Protein AF-A0A7W2Y0N4-F1 (afdb_monomer_lite)

Structure (mmCIF, N/CA/C/O backbone):
data_AF-A0A7W2Y0N4-F1
#
_entry.id   AF-A0A7W2Y0N4-F1
#
loop_
_atom_site.group_PDB
_atom_site.id
_atom_site.type_symbol
_atom_site.label_atom_id
_atom_site.label_alt_id
_atom_site.label_comp_id
_atom_site.label_asym_id
_atom_site.label_entity_id
_atom_site.label_seq_id
_atom_site.pdbx_PDB_ins_code
_atom_site.Cartn_x
_atom_site.Cartn_y
_atom_site.Cartn_z
_atom_site.occupancy
_atom_site.B_iso_or_equiv
_atom_site.auth_seq_id
_atom_site.auth_comp_id
_atom_site.auth_asym_id
_atom_site.auth_atom_id
_atom_site.pdbx_PDB_model_num
ATOM 1 N N . MET A 1 1 ? 15.244 13.050 4.435 1.00 53.09 1 MET A N 1
ATOM 2 C CA . MET A 1 1 ? 16.288 12.973 3.375 1.00 53.09 1 MET A CA 1
ATOM 3 C C . MET A 1 1 ? 17.123 11.676 3.449 1.00 53.09 1 MET A C 1
ATOM 5 O O . MET A 1 1 ? 18.317 11.688 3.186 1.00 53.09 1 MET A O 1
ATOM 9 N N . LYS A 1 2 ? 16.521 10.529 3.798 1.00 55.12 2 LYS A N 1
ATOM 10 C CA . LYS A 1 2 ? 17.222 9.228 3.904 1.00 55.12 2 LYS A CA 1
ATOM 11 C C . LYS A 1 2 ? 17.054 8.403 2.615 1.00 55.12 2 LYS A C 1
ATOM 13 O O . LYS A 1 2 ? 17.984 7.767 2.138 1.00 55.12 2 LYS A O 1
ATOM 18 N N . TYR A 1 3 ? 15.889 8.557 1.991 1.00 57.19 3 TYR A N 1
ATOM 19 C CA . TYR A 1 3 ? 15.419 7.890 0.770 1.00 57.19 3 TYR A CA 1
ATOM 20 C C . TYR A 1 3 ? 16.262 8.222 -0.476 1.00 57.19 3 TYR A C 1
ATOM 22 O O . TYR A 1 3 ? 16.605 7.325 -1.237 1.00 57.19 3 TYR A O 1
ATOM 30 N N . LYS A 1 4 ? 16.721 9.478 -0.632 1.00 59.91 4 LYS A N 1
ATOM 31 C CA . LYS A 1 4 ? 17.614 9.876 -1.746 1.00 59.91 4 LYS A CA 1
ATOM 32 C C . LYS A 1 4 ? 18.937 9.091 -1.782 1.00 59.91 4 LYS A C 1
ATOM 34 O O . LYS A 1 4 ? 19.523 8.957 -2.849 1.00 59.91 4 LYS A O 1
ATOM 39 N N . LYS A 1 5 ? 19.431 8.590 -0.640 1.00 60.00 5 LYS A N 1
ATOM 40 C CA . LYS A 1 5 ? 20.650 7.758 -0.583 1.00 60.00 5 LYS A CA 1
ATOM 41 C C . LYS A 1 5 ? 20.394 6.305 -0.994 1.00 60.00 5 LYS A C 1
ATOM 43 O O . LYS A 1 5 ? 21.302 5.689 -1.537 1.00 60.00 5 LYS A O 1
ATOM 48 N N . LEU A 1 6 ? 19.197 5.775 -0.733 1.00 63.03 6 LEU A N 1
ATOM 49 C CA . LEU A 1 6 ? 18.828 4.394 -1.061 1.00 63.03 6 LEU A CA 1
ATOM 50 C C . LEU A 1 6 ? 18.581 4.228 -2.565 1.00 63.03 6 LEU A C 1
ATOM 52 O O . LEU A 1 6 ? 19.145 3.327 -3.174 1.00 63.03 6 LEU A O 1
ATOM 56 N N . LEU A 1 7 ? 17.864 5.171 -3.183 1.00 69.00 7 LEU A N 1
ATOM 57 C CA . LEU A 1 7 ? 17.595 5.146 -4.627 1.00 69.00 7 LEU A CA 1
ATOM 58 C C . LEU A 1 7 ? 18.873 5.241 -5.478 1.00 69.00 7 LEU A C 1
ATOM 60 O O . LEU A 1 7 ? 18.944 4.645 -6.543 1.00 69.00 7 LEU A O 1
ATOM 64 N N . LYS A 1 8 ? 19.928 5.906 -4.982 1.00 68.12 8 LYS A N 1
ATOM 65 C CA . LYS A 1 8 ? 21.229 5.982 -5.674 1.00 68.12 8 LYS A CA 1
ATOM 66 C C . LYS A 1 8 ? 21.937 4.632 -5.844 1.00 68.12 8 LYS A C 1
ATOM 68 O O . LYS A 1 8 ? 22.807 4.532 -6.698 1.00 68.12 8 LYS A O 1
ATOM 73 N N . LYS A 1 9 ? 21.634 3.629 -5.013 1.00 77.12 9 LYS A N 1
ATOM 74 C CA . LYS A 1 9 ? 22.252 2.293 -5.112 1.00 77.12 9 LYS A CA 1
ATOM 75 C C . LYS A 1 9 ? 21.450 1.325 -5.982 1.00 77.12 9 LYS A C 1
ATOM 77 O O . LYS A 1 9 ? 22.015 0.350 -6.459 1.00 77.12 9 LYS A O 1
ATOM 82 N N . PHE A 1 10 ? 20.169 1.614 -6.190 1.00 81.00 10 PHE A N 1
ATOM 83 C CA . PHE A 1 10 ? 19.221 0.731 -6.862 1.00 81.00 10 PHE A CA 1
ATOM 84 C C . PHE A 1 10 ? 19.628 0.415 -8.310 1.00 81.00 10 PHE A C 1
ATOM 86 O O . PHE A 1 10 ? 19.694 -0.747 -8.692 1.00 81.00 10 PHE A O 1
ATOM 93 N N . GLU A 1 11 ? 19.998 1.434 -9.087 1.00 79.19 11 GLU A N 1
ATOM 94 C CA . GLU A 1 11 ? 20.399 1.278 -10.495 1.00 79.19 11 GLU A CA 1
ATOM 95 C C . GLU A 1 11 ? 21.615 0.351 -10.657 1.00 79.19 11 GLU A C 1
ATOM 97 O O . GLU A 1 11 ? 21.616 -0.559 -11.485 1.00 79.19 11 GLU A O 1
ATOM 102 N N . MET A 1 12 ? 22.626 0.517 -9.799 1.00 82.38 12 MET A N 1
ATOM 103 C CA . MET A 1 12 ? 23.829 -0.317 -9.817 1.00 82.38 12 MET A CA 1
ATOM 104 C C . MET A 1 12 ? 23.552 -1.780 -9.453 1.00 82.38 12 MET A C 1
ATOM 106 O O . MET A 1 12 ? 24.225 -2.664 -9.978 1.00 82.38 12 MET A O 1
ATOM 110 N N . GLU A 1 13 ? 22.600 -2.060 -8.561 1.00 83.56 13 GLU A N 1
ATOM 111 C CA . GLU A 1 13 ? 22.219 -3.444 -8.246 1.00 83.56 13 GLU A CA 1
ATOM 112 C C . GLU A 1 13 ? 21.378 -4.086 -9.352 1.00 83.56 13 GLU A C 1
ATOM 114 O O . GLU A 1 13 ? 21.590 -5.255 -9.683 1.00 83.56 13 GLU A O 1
ATOM 119 N N . MET A 1 14 ? 20.493 -3.319 -9.990 1.00 82.25 14 MET A N 1
ATOM 120 C CA . MET A 1 14 ? 19.707 -3.807 -11.125 1.00 82.25 14 MET A CA 1
ATOM 121 C C . MET A 1 14 ? 20.606 -4.186 -12.303 1.00 82.25 14 MET A C 1
ATOM 123 O O . MET A 1 14 ? 20.477 -5.286 -12.835 1.00 82.25 14 MET A O 1
ATOM 127 N N . ILE A 1 15 ? 21.588 -3.344 -12.648 1.00 84.38 15 ILE A N 1
ATOM 128 C CA . ILE A 1 15 ? 22.564 -3.631 -13.714 1.00 84.38 15 ILE A CA 1
ATOM 129 C C . ILE A 1 15 ? 23.345 -4.930 -13.446 1.00 84.38 15 ILE A C 1
ATOM 131 O O . ILE A 1 15 ? 23.713 -5.623 -14.389 1.00 84.38 15 ILE A O 1
ATOM 135 N N . ARG A 1 16 ? 23.588 -5.292 -12.178 1.00 86.06 16 ARG A N 1
ATOM 136 C CA . ARG A 1 16 ? 24.271 -6.551 -11.817 1.00 86.06 16 ARG A CA 1
ATOM 137 C C . ARG A 1 16 ? 23.370 -7.780 -11.930 1.00 86.06 16 ARG A C 1
ATOM 139 O O . ARG A 1 16 ? 23.891 -8.876 -12.106 1.00 86.06 16 ARG A O 1
ATOM 146 N N . THR A 1 17 ? 22.060 -7.602 -11.780 1.00 87.44 17 THR A N 1
ATOM 147 C CA . THR A 1 17 ? 21.067 -8.689 -11.796 1.00 87.44 17 THR A CA 1
ATOM 148 C C . THR A 1 17 ? 20.584 -9.001 -13.213 1.00 87.44 17 THR A C 1
ATOM 150 O O . THR A 1 17 ? 20.287 -10.151 -13.532 1.00 87.44 17 THR A O 1
ATOM 153 N N . ILE A 1 18 ? 20.509 -7.984 -14.074 1.00 87.88 18 ILE A N 1
ATOM 154 C CA . ILE A 1 18 ? 20.062 -8.120 -15.463 1.00 87.88 18 ILE A CA 1
ATOM 155 C C . ILE A 1 18 ? 21.101 -8.916 -16.281 1.00 87.88 18 ILE A C 1
ATOM 157 O O . ILE A 1 18 ? 22.306 -8.743 -16.080 1.00 87.88 18 ILE A O 1
ATOM 161 N N . PRO A 1 19 ? 20.673 -9.778 -17.226 1.00 88.56 19 PRO A N 1
ATOM 162 C CA . PRO A 1 19 ? 21.590 -10.479 -18.120 1.00 88.56 19 PRO A CA 1
ATOM 163 C C . PRO A 1 19 ? 22.487 -9.514 -18.902 1.00 88.56 19 PRO A C 1
ATOM 165 O O . PRO A 1 19 ? 22.025 -8.493 -19.403 1.00 88.56 19 PRO A O 1
ATOM 168 N N . TRP A 1 20 ? 23.756 -9.882 -19.098 1.00 85.31 20 TRP A N 1
ATOM 169 C CA . TRP A 1 20 ? 24.774 -9.016 -19.716 1.00 85.31 20 TRP A CA 1
ATOM 170 C C . TRP A 1 20 ? 24.425 -8.501 -21.127 1.00 85.31 20 TRP A C 1
ATOM 172 O O . TRP A 1 20 ? 24.955 -7.481 -21.556 1.00 85.31 20 TRP A O 1
ATOM 182 N N . ASN A 1 21 ? 23.538 -9.196 -21.844 1.00 88.00 21 ASN A N 1
ATOM 183 C CA . ASN A 1 21 ? 23.108 -8.849 -23.199 1.00 88.00 21 ASN A CA 1
ATOM 184 C C . ASN A 1 21 ? 21.863 -7.933 -23.239 1.00 88.00 21 ASN A C 1
ATOM 186 O O . ASN A 1 21 ? 21.347 -7.643 -24.315 1.00 88.00 21 ASN A O 1
ATOM 190 N N . VAL A 1 22 ? 21.347 -7.491 -22.086 1.00 87.06 22 VAL A N 1
ATOM 191 C CA . VAL A 1 22 ? 20.166 -6.619 -21.988 1.00 87.06 22 VAL A CA 1
ATOM 192 C C . VAL A 1 22 ? 20.561 -5.292 -21.343 1.00 87.06 22 VAL A C 1
ATOM 194 O O . VAL A 1 22 ? 21.137 -5.249 -20.259 1.00 87.06 22 VAL A O 1
ATOM 197 N N . SER A 1 23 ? 20.248 -4.181 -22.014 1.00 85.62 23 SER A N 1
ATOM 198 C CA . SER A 1 23 ? 20.467 -2.845 -21.455 1.00 85.62 23 SER A CA 1
ATOM 199 C C . SER A 1 23 ? 19.424 -2.529 -20.386 1.00 85.62 23 SER A C 1
ATOM 201 O O . SER A 1 23 ? 18.241 -2.777 -20.600 1.00 85.62 23 SER A O 1
ATOM 203 N N . PHE A 1 24 ? 19.836 -1.883 -19.291 1.00 82.88 24 PHE A N 1
ATOM 204 C CA . PHE A 1 24 ? 18.924 -1.395 -18.247 1.00 82.88 24 PHE A CA 1
ATOM 205 C C . PHE A 1 24 ? 17.805 -0.494 -18.794 1.00 82.88 24 PHE A C 1
ATOM 207 O O . PHE A 1 24 ? 16.695 -0.514 -18.283 1.00 82.88 24 PHE A O 1
ATOM 214 N N . LYS A 1 25 ? 18.062 0.245 -19.882 1.00 83.62 25 LYS A N 1
ATOM 215 C CA . LYS A 1 25 ? 17.053 1.094 -20.539 1.00 83.62 25 LYS A CA 1
ATOM 216 C C . LYS A 1 25 ? 15.888 0.315 -21.157 1.00 83.62 25 LYS A C 1
ATOM 218 O O . LYS A 1 25 ? 14.868 0.921 -21.451 1.00 83.62 25 LYS A O 1
ATOM 223 N N . ASN A 1 26 ? 16.058 -0.988 -21.372 1.00 86.50 26 ASN A N 1
ATOM 224 C CA . ASN A 1 26 ? 15.055 -1.870 -21.966 1.00 86.50 26 ASN A CA 1
ATOM 225 C C . ASN A 1 26 ? 14.353 -2.730 -20.902 1.00 86.50 26 ASN A C 1
ATOM 227 O O . ASN A 1 26 ? 13.753 -3.746 -21.245 1.00 86.50 26 ASN A O 1
ATOM 231 N N . VAL A 1 27 ? 14.500 -2.387 -19.619 1.00 86.25 27 VAL A N 1
ATOM 232 C CA . VAL A 1 27 ? 13.916 -3.129 -18.503 1.00 86.25 27 VAL A CA 1
ATOM 233 C C . VAL A 1 27 ? 12.917 -2.239 -17.783 1.00 86.25 27 VAL A C 1
ATOM 235 O O . VAL A 1 27 ? 13.286 -1.204 -17.230 1.00 86.25 27 VAL A O 1
ATOM 238 N N . ASP A 1 28 ? 11.668 -2.689 -17.744 1.00 88.62 28 ASP A N 1
ATOM 239 C CA . ASP A 1 28 ? 10.630 -2.048 -16.949 1.00 88.62 28 ASP A CA 1
ATOM 240 C C . ASP A 1 28 ? 10.710 -2.517 -15.498 1.00 88.62 28 ASP A C 1
ATOM 242 O O . ASP A 1 28 ? 10.785 -3.712 -15.199 1.00 88.62 28 ASP A O 1
ATOM 246 N N . VAL A 1 29 ? 10.711 -1.552 -14.580 1.00 87.56 29 VAL A N 1
ATOM 247 C CA . VAL A 1 29 ? 10.757 -1.811 -13.142 1.00 87.56 29 VAL A CA 1
ATOM 248 C C . VAL A 1 29 ? 9.354 -1.676 -12.573 1.00 87.56 29 VAL A C 1
ATOM 250 O O . VAL A 1 29 ? 8.800 -0.574 -12.508 1.00 87.56 29 VAL A O 1
ATOM 253 N N . TRP A 1 30 ? 8.818 -2.808 -12.130 1.00 91.50 30 TRP A N 1
ATOM 254 C CA . TRP A 1 30 ? 7.507 -2.912 -11.509 1.00 91.50 30 TRP A CA 1
ATOM 255 C C . TRP A 1 30 ? 7.639 -2.995 -9.992 1.00 91.50 30 TRP A C 1
ATOM 257 O O . TRP A 1 30 ? 8.419 -3.787 -9.462 1.00 91.50 30 TRP A O 1
ATOM 267 N N . PHE A 1 31 ? 6.864 -2.172 -9.291 1.00 89.56 31 PHE A N 1
ATOM 268 C CA . PHE A 1 31 ? 6.752 -2.215 -7.838 1.00 89.56 31 PHE A CA 1
ATOM 269 C C . PHE A 1 31 ? 5.423 -2.838 -7.471 1.00 89.56 31 PHE A C 1
ATOM 271 O O . PHE A 1 31 ? 4.382 -2.275 -7.794 1.00 89.56 31 PHE A O 1
ATOM 278 N N . GLN A 1 32 ? 5.480 -3.980 -6.798 1.00 93.75 32 GLN A N 1
ATOM 279 C CA . GLN A 1 32 ? 4.308 -4.695 -6.321 1.00 93.75 32 GLN A CA 1
ATOM 280 C C . GLN A 1 32 ? 4.088 -4.430 -4.832 1.00 93.75 32 GLN A C 1
ATOM 282 O O . GLN A 1 32 ? 5.051 -4.394 -4.063 1.00 93.75 32 GLN A O 1
ATOM 287 N N . ASP A 1 33 ? 2.828 -4.283 -4.435 1.00 94.00 33 ASP A N 1
ATOM 288 C CA . ASP A 1 33 ? 2.422 -4.225 -3.033 1.00 94.00 33 ASP A CA 1
ATOM 289 C C . ASP A 1 33 ? 1.078 -4.936 -2.809 1.00 94.00 33 ASP A C 1
ATOM 291 O O . ASP A 1 33 ? 0.305 -5.179 -3.742 1.00 94.00 33 ASP A O 1
ATOM 295 N N . GLU A 1 34 ? 0.813 -5.269 -1.551 1.00 94.25 34 GLU A N 1
ATOM 296 C CA . GLU A 1 34 ? -0.426 -5.882 -1.088 1.00 94.25 34 GLU A CA 1
ATOM 297 C C . GLU A 1 34 ? -1.083 -4.984 -0.038 1.00 94.25 34 GLU A C 1
ATOM 299 O O . GLU A 1 34 ? -0.495 -4.641 0.990 1.00 94.25 34 GLU A O 1
ATOM 304 N N . ALA A 1 35 ? -2.349 -4.645 -0.266 1.00 92.75 35 ALA A N 1
ATOM 305 C CA . ALA A 1 35 ? -3.134 -3.832 0.644 1.00 92.75 35 ALA A CA 1
ATOM 306 C C . ALA A 1 35 ? -4.394 -4.571 1.096 1.00 92.75 35 ALA A C 1
ATOM 308 O O . ALA A 1 35 ? -5.193 -5.061 0.295 1.00 92.75 35 ALA A O 1
ATOM 309 N N . ARG A 1 36 ? -4.606 -4.601 2.415 1.00 90.06 36 ARG A N 1
ATOM 310 C CA . ARG A 1 36 ? -5.832 -5.124 3.021 1.00 90.06 36 ARG A CA 1
ATOM 311 C C . ARG A 1 36 ? -6.797 -3.984 3.325 1.00 90.06 36 ARG A C 1
ATOM 313 O O . ARG A 1 36 ? -6.496 -3.118 4.148 1.00 90.06 36 ARG A O 1
ATOM 320 N N . PHE A 1 37 ? -7.984 -4.045 2.734 1.00 87.81 37 PHE A N 1
ATOM 321 C CA . PHE A 1 37 ? -9.061 -3.081 2.936 1.00 87.81 37 PHE A CA 1
ATOM 322 C C . PHE A 1 37 ? -10.202 -3.711 3.725 1.00 87.81 37 PHE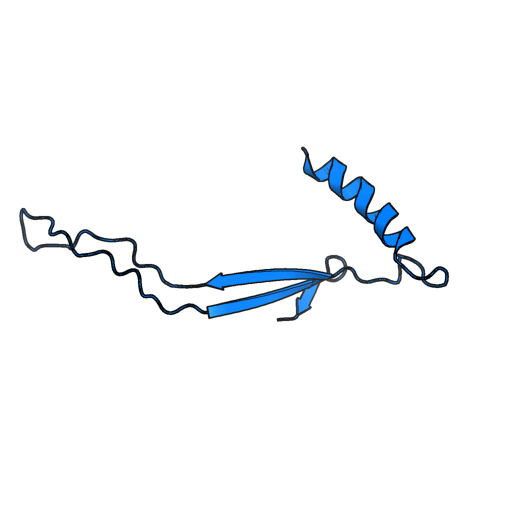 A C 1
ATOM 324 O O . PHE A 1 37 ? -10.652 -4.807 3.414 1.00 87.81 37 PHE A O 1
ATOM 331 N N . ALA A 1 38 ? -10.678 -3.025 4.759 1.00 86.88 38 ALA A N 1
ATOM 332 C CA . ALA A 1 38 ? -11.818 -3.464 5.554 1.00 86.88 38 ALA A CA 1
ATOM 333 C C . ALA A 1 38 ? -12.477 -2.262 6.226 1.00 86.88 38 ALA A C 1
ATOM 335 O O . ALA A 1 38 ? -11.793 -1.322 6.641 1.00 86.88 38 ALA A O 1
ATOM 336 N N . GLN A 1 39 ? -13.797 -2.308 6.398 1.00 82.31 39 GLN A N 1
ATOM 337 C CA . GLN A 1 39 ? -14.486 -1.325 7.221 1.00 82.31 39 GLN A CA 1
ATOM 338 C C . GLN A 1 39 ? -14.369 -1.731 8.689 1.00 82.31 39 GLN A C 1
ATOM 340 O O . GLN A 1 39 ? -15.054 -2.637 9.150 1.00 82.31 39 GLN A O 1
ATOM 345 N N . GLN A 1 40 ? -13.525 -1.030 9.443 1.00 80.94 40 GLN A N 1
ATOM 346 C CA . GLN A 1 40 ? -13.441 -1.208 10.886 1.00 80.94 40 GLN A CA 1
ATOM 347 C C . GLN A 1 40 ? -14.307 -0.161 11.592 1.00 80.94 40 GLN A C 1
ATOM 349 O O . GLN A 1 40 ? -13.978 1.023 11.608 1.00 80.94 40 GLN A O 1
ATOM 354 N N . ASN A 1 41 ? -15.392 -0.591 12.239 1.00 75.12 41 ASN A N 1
ATOM 355 C CA . ASN A 1 41 ? -16.177 0.311 13.081 1.00 75.12 41 ASN A CA 1
ATOM 356 C C . ASN A 1 41 ? -15.367 0.669 14.342 1.00 75.12 41 ASN A C 1
ATOM 358 O O . ASN A 1 41 ? -15.087 -0.172 15.200 1.00 75.12 41 ASN A O 1
ATOM 362 N N . THR A 1 42 ? -14.966 1.934 14.462 1.00 71.88 42 THR A N 1
ATOM 363 C CA . THR A 1 42 ? -14.130 2.427 15.572 1.00 71.88 42 THR A CA 1
ATOM 364 C C . THR A 1 42 ? -14.943 2.760 16.823 1.00 71.88 42 THR A C 1
ATOM 366 O O . THR A 1 42 ? -14.409 2.789 17.935 1.00 71.88 42 THR A O 1
ATOM 369 N N . THR A 1 43 ? -16.240 3.017 16.656 1.00 75.88 43 THR A N 1
ATOM 370 C CA . THR A 1 43 ? -17.091 3.589 17.698 1.00 75.88 43 THR A CA 1
ATOM 371 C C . THR A 1 43 ? -17.610 2.523 18.657 1.00 75.88 43 THR A C 1
ATOM 373 O O . THR A 1 43 ? -18.47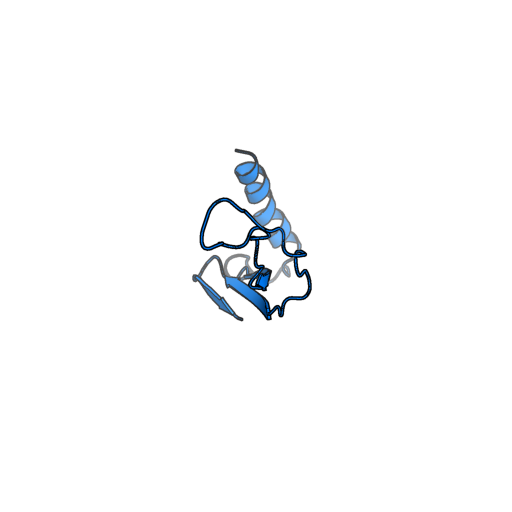3 1.722 18.319 1.00 75.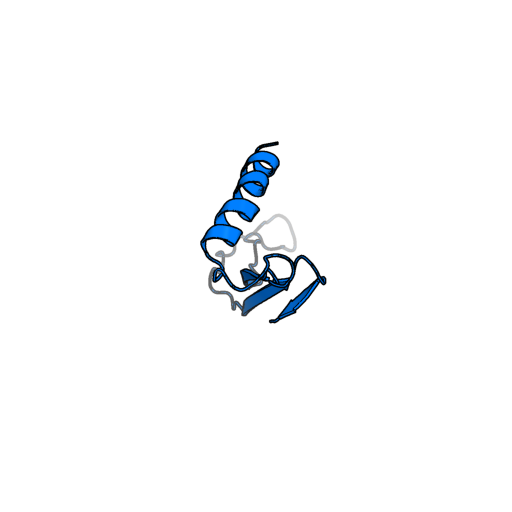88 43 THR A O 1
ATOM 376 N N . THR A 1 44 ? -17.136 2.569 19.900 1.00 81.44 44 THR A N 1
ATOM 377 C CA . THR A 1 44 ? -17.635 1.743 21.017 1.00 81.44 44 THR A CA 1
ATOM 378 C C . THR A 1 44 ? -18.686 2.458 21.867 1.00 81.44 44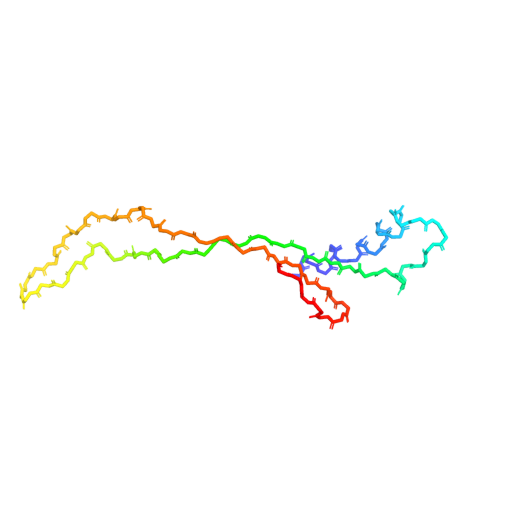 THR A C 1
ATOM 380 O O . THR A 1 44 ? -19.195 1.899 22.835 1.00 81.44 44 THR A O 1
ATOM 383 N N . ARG A 1 45 ? -18.998 3.720 21.551 1.00 87.00 45 ARG A N 1
ATOM 384 C CA . ARG A 1 45 ? -19.932 4.564 22.304 1.00 87.00 45 ARG A CA 1
ATOM 385 C C . ARG A 1 45 ? -21.158 4.865 21.457 1.00 87.00 45 ARG A C 1
ATOM 387 O O . ARG A 1 45 ? -21.040 5.557 20.452 1.00 87.00 45 ARG A O 1
ATOM 394 N N . LEU A 1 46 ? -22.312 4.371 21.886 1.00 86.69 46 LEU A N 1
ATOM 395 C CA . LEU A 1 46 ? -23.572 4.576 21.178 1.00 86.69 46 LEU A CA 1
ATOM 396 C C . LEU A 1 46 ? -24.193 5.930 21.533 1.00 86.69 46 LEU A C 1
ATOM 398 O O . LEU A 1 46 ? -23.958 6.475 22.617 1.00 86.69 46 LEU A O 1
ATOM 402 N N . TRP A 1 47 ? -25.003 6.446 20.614 1.00 87.00 47 TRP A N 1
ATOM 403 C CA . TRP A 1 47 ? -25.917 7.545 20.898 1.00 87.00 47 TRP A CA 1
ATOM 404 C C . TRP A 1 47 ? -27.057 7.051 21.792 1.00 87.00 47 TRP A C 1
ATOM 406 O O . TRP A 1 47 ? -27.539 5.932 21.631 1.00 87.00 47 TRP A O 1
ATOM 416 N N . ALA A 1 48 ? -27.482 7.893 22.730 1.00 89.62 48 ALA A N 1
ATOM 417 C CA . ALA A 1 48 ? -28.654 7.656 23.561 1.00 89.62 48 ALA A CA 1
ATOM 418 C C . ALA A 1 48 ? -29.523 8.915 23.593 1.00 89.62 48 ALA A C 1
ATOM 420 O O . ALA A 1 48 ? -29.030 10.027 23.407 1.00 89.62 48 ALA A O 1
ATOM 421 N N . THR A 1 49 ? -30.814 8.732 23.851 1.00 91.88 49 THR A N 1
ATOM 422 C CA . THR A 1 49 ? -31.834 9.788 23.809 1.00 91.88 49 THR A CA 1
ATOM 423 C C . THR A 1 49 ? -31.564 10.936 24.783 1.00 91.88 49 THR A C 1
ATOM 425 O O . THR A 1 49 ? -31.811 12.087 24.437 1.00 91.88 49 THR A O 1
ATOM 428 N N . LYS A 1 50 ? -31.042 10.666 25.990 1.00 91.00 50 LYS A N 1
ATOM 429 C CA . LYS A 1 50 ? -30.606 11.707 26.938 1.00 91.00 50 LYS A CA 1
ATOM 430 C C . LYS A 1 50 ? -29.654 11.149 28.001 1.00 91.00 50 LYS A C 1
ATOM 432 O O . LYS A 1 50 ? -29.823 10.023 28.460 1.00 91.00 50 LYS A O 1
ATOM 437 N N . GLY A 1 51 ? -28.678 11.958 28.420 1.00 89.75 51 GLY A N 1
ATOM 438 C CA . GLY A 1 51 ? -27.929 11.806 29.681 1.00 89.75 51 GLY A CA 1
ATOM 439 C C . GLY A 1 51 ? -26.972 10.614 29.810 1.00 89.75 51 GLY A C 1
ATOM 440 O O . GLY A 1 51 ? -26.225 10.554 30.781 1.00 89.75 51 GLY A O 1
ATOM 441 N N . THR A 1 52 ? -26.951 9.677 28.861 1.00 89.25 52 THR A N 1
ATOM 442 C CA . THR A 1 52 ? -26.122 8.466 28.941 1.00 89.25 52 THR A CA 1
ATOM 443 C C . THR A 1 52 ? -25.284 8.267 27.681 1.00 89.25 52 THR A C 1
ATOM 445 O O . THR A 1 52 ? -25.632 8.729 26.598 1.00 89.25 52 THR A O 1
ATOM 448 N N . ARG A 1 53 ? -24.141 7.583 27.823 1.00 89.69 53 ARG A N 1
ATOM 449 C CA . ARG A 1 53 ? -23.261 7.212 26.703 1.00 89.69 53 ARG A CA 1
ATOM 450 C C . ARG A 1 53 ? -22.883 5.727 26.797 1.00 89.69 53 ARG A C 1
ATOM 452 O O . ARG A 1 53 ? -21.785 5.411 27.283 1.00 89.69 53 ARG A O 1
ATOM 459 N N . PRO A 1 54 ? -23.791 4.814 26.401 1.00 89.62 54 PRO A N 1
ATOM 460 C CA . PRO A 1 54 ? -23.612 3.373 26.559 1.00 89.62 54 PRO A CA 1
ATOM 461 C C . PRO A 1 54 ? -22.344 2.868 25.863 1.00 89.62 54 PRO A C 1
ATOM 463 O O . PRO A 1 54 ? -21.962 3.374 24.804 1.00 89.62 54 PRO A O 1
ATOM 466 N N . ARG A 1 55 ? -21.676 1.880 26.471 1.00 88.50 55 ARG A N 1
ATOM 467 C CA . ARG A 1 55 ? -20.549 1.171 25.849 1.00 88.50 55 ARG A CA 1
ATOM 468 C C . ARG A 1 55 ? -21.065 -0.075 25.144 1.00 88.50 55 ARG A C 1
ATOM 470 O O . ARG A 1 55 ? -21.615 -0.949 25.801 1.00 88.50 55 ARG A O 1
ATOM 477 N N . ALA A 1 56 ? -20.841 -0.154 23.840 1.00 85.56 56 ALA A N 1
ATOM 478 C CA . ALA A 1 56 ? -20.961 -1.379 23.069 1.00 85.56 56 ALA A CA 1
ATOM 479 C C . ALA A 1 56 ? -19.601 -2.085 23.007 1.00 85.56 56 ALA A C 1
ATOM 481 O O . ALA A 1 56 ? -18.546 -1.440 22.981 1.00 85.56 56 ALA A O 1
ATOM 482 N N . VAL A 1 57 ? -19.628 -3.418 22.984 1.00 85.19 57 VAL A N 1
ATOM 483 C CA . VAL A 1 57 ? -18.432 -4.233 22.750 1.00 85.19 57 VAL A CA 1
ATOM 484 C C . VAL A 1 57 ? -17.895 -3.911 21.358 1.00 85.19 57 VAL A C 1
ATOM 486 O O . VAL A 1 57 ? -18.650 -3.868 20.388 1.00 85.19 57 VAL A O 1
ATOM 489 N N . LYS A 1 58 ? -16.586 -3.664 21.253 1.00 82.94 58 LYS A N 1
ATOM 490 C CA . LYS A 1 58 ? -15.946 -3.434 19.958 1.00 82.94 58 LYS A CA 1
ATOM 491 C C . LYS A 1 58 ? -15.953 -4.742 19.174 1.00 82.94 58 LYS A C 1
ATOM 493 O O . LYS A 1 58 ? -15.188 -5.648 19.500 1.00 82.94 58 LYS A O 1
ATOM 498 N N . GLN A 1 59 ? -16.783 -4.828 18.142 1.00 80.94 59 GLN A N 1
ATOM 499 C CA . GLN A 1 59 ? -16.697 -5.923 17.185 1.00 80.94 59 GLN A CA 1
ATOM 500 C C . GLN A 1 59 ? -15.340 -5.846 16.473 1.00 80.94 59 GLN A C 1
ATOM 502 O O . GLN A 1 59 ? -14.912 -4.767 16.068 1.00 80.94 59 GLN A O 1
ATOM 507 N N . GLN A 1 60 ? -14.629 -6.972 16.402 1.00 79.38 60 GLN A N 1
ATOM 508 C CA . GLN A 1 60 ? -13.334 -7.088 15.711 1.00 79.38 60 GLN A CA 1
ATOM 509 C C . GLN A 1 60 ? -13.422 -7.948 14.446 1.00 79.38 60 GLN A C 1
ATOM 511 O O . GLN A 1 60 ? -12.484 -7.979 13.658 1.00 79.38 60 GLN A O 1
ATOM 516 N N . GLN A 1 61 ? -14.551 -8.632 14.258 1.00 82.38 61 GLN A N 1
ATOM 517 C CA . GLN A 1 61 ? -14.831 -9.460 13.095 1.00 82.38 61 GLN A CA 1
ATOM 518 C C . GLN A 1 61 ? -15.430 -8.575 12.007 1.00 82.38 61 GLN A C 1
ATOM 520 O O . GLN A 1 61 ? -16.596 -8.182 12.099 1.00 82.38 61 GLN A O 1
ATOM 525 N N . PHE A 1 62 ? -14.601 -8.241 11.023 1.00 82.50 62 PHE A N 1
ATOM 526 C CA . PHE A 1 62 ? -14.983 -7.493 9.834 1.00 82.50 62 PHE A CA 1
ATOM 527 C C . PHE A 1 62 ? -14.577 -8.282 8.600 1.00 82.50 62 PHE A C 1
ATOM 529 O O . PHE A 1 62 ? -13.543 -8.954 8.597 1.00 82.50 62 PHE A O 1
ATOM 536 N N . GLU A 1 63 ? -15.388 -8.165 7.558 1.00 88.69 63 GLU A N 1
ATOM 537 C CA . GLU A 1 63 ? -15.003 -8.611 6.229 1.00 88.69 63 GLU A CA 1
ATOM 538 C C . GLU A 1 63 ? -13.871 -7.727 5.706 1.00 88.69 63 GLU A C 1
ATOM 540 O O . GLU A 1 63 ? -13.818 -6.518 5.962 1.00 88.69 63 GLU A O 1
ATOM 545 N N . TYR A 1 64 ? -12.944 -8.358 5.000 1.00 88.25 64 TYR A N 1
ATOM 546 C CA . TYR A 1 64 ? -11.793 -7.710 4.404 1.00 88.25 64 TYR A CA 1
ATOM 547 C C . TYR A 1 64 ? -11.660 -8.150 2.951 1.00 88.25 64 TYR A C 1
ATOM 549 O O . TYR A 1 64 ? -11.995 -9.277 2.591 1.00 88.25 64 TYR A O 1
ATOM 557 N N . ALA A 1 65 ? -11.126 -7.256 2.135 1.00 92.12 65 ALA A N 1
ATOM 558 C CA . ALA A 1 65 ? -10.685 -7.531 0.785 1.00 92.12 65 ALA A CA 1
ATOM 559 C C . ALA A 1 65 ? -9.167 -7.360 0.715 1.00 92.12 65 ALA A C 1
ATOM 561 O O . ALA A 1 65 ? -8.594 -6.479 1.365 1.00 92.12 65 ALA A O 1
ATOM 562 N N . TYR A 1 66 ? -8.532 -8.210 -0.081 1.00 91.69 66 TYR A N 1
ATOM 563 C CA . TYR A 1 66 ? -7.128 -8.087 -0.438 1.00 91.69 66 TYR A CA 1
ATOM 564 C C . TYR A 1 66 ? -7.034 -7.511 -1.843 1.00 91.69 66 TYR A C 1
ATOM 566 O O . TYR A 1 66 ? -7.703 -7.994 -2.754 1.00 91.69 66 TYR A O 1
ATOM 574 N N . LEU A 1 67 ? -6.225 -6.468 -1.993 1.00 92.00 67 LEU A N 1
ATOM 575 C CA . LEU A 1 67 ? -5.858 -5.907 -3.280 1.00 92.00 67 LEU A CA 1
ATOM 576 C C . LEU A 1 67 ? -4.361 -6.104 -3.465 1.00 92.00 67 LEU A C 1
ATOM 578 O O . LEU A 1 67 ? -3.564 -5.637 -2.650 1.00 92.00 67 LEU A O 1
ATOM 582 N N . PHE A 1 68 ? -4.010 -6.769 -4.552 1.00 92.00 68 PHE A N 1
ATOM 583 C CA . PHE A 1 68 ? -2.650 -6.825 -5.048 1.00 92.00 68 PHE A CA 1
ATOM 584 C C . PHE A 1 68 ? -2.555 -5.832 -6.194 1.00 92.00 68 PHE A C 1
ATOM 586 O O . PHE A 1 68 ? -3.516 -5.619 -6.929 1.00 92.00 68 PHE A O 1
ATOM 593 N N . GLY A 1 69 ? -1.422 -5.159 -6.304 1.00 93.00 69 GLY A N 1
ATOM 594 C CA . GLY A 1 69 ? -1.206 -4.251 -7.410 1.00 93.00 69 GLY A CA 1
ATOM 595 C C . GLY A 1 69 ? 0.268 -4.097 -7.688 1.00 93.00 69 GLY A C 1
ATOM 596 O O . GLY A 1 69 ? 1.087 -4.122 -6.769 1.00 93.00 69 GLY A O 1
ATOM 597 N N . ALA A 1 70 ? 0.593 -3.926 -8.959 1.00 93.88 70 ALA A N 1
ATOM 598 C CA . ALA A 1 70 ? 1.916 -3.568 -9.415 1.00 93.88 70 ALA A CA 1
ATOM 599 C C . ALA A 1 70 ? 1.847 -2.290 -10.250 1.00 93.88 70 ALA A C 1
ATOM 601 O O . ALA A 1 70 ? 0.899 -2.080 -11.004 1.00 93.88 70 ALA A O 1
ATOM 602 N N . VAL A 1 71 ? 2.849 -1.424 -10.105 1.00 92.94 71 VAL A N 1
ATOM 603 C CA . VAL A 1 71 ? 2.952 -0.175 -10.869 1.00 92.94 71 VAL A CA 1
ATOM 604 C C . VAL A 1 71 ? 4.322 -0.076 -11.519 1.00 92.94 71 VAL A C 1
ATOM 606 O O . VAL A 1 71 ? 5.348 -0.224 -10.846 1.00 92.94 71 VAL A O 1
ATOM 609 N N . CYS A 1 72 ? 4.343 0.233 -12.814 1.00 90.81 72 CYS A N 1
ATOM 610 C CA . CYS A 1 72 ? 5.563 0.586 -13.525 1.00 90.81 72 CYS A CA 1
ATOM 611 C C . CYS A 1 72 ? 5.895 2.065 -13.299 1.00 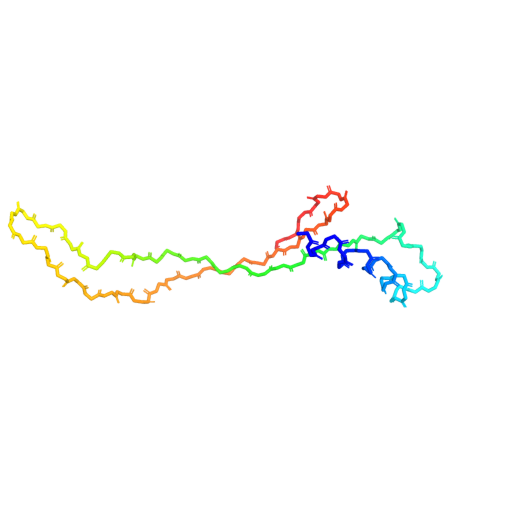90.81 72 CYS A C 1
ATOM 613 O O . CYS A 1 72 ? 5.129 2.957 -13.662 1.00 90.81 72 CYS A O 1
ATOM 615 N N . THR A 1 73 ? 7.070 2.367 -12.741 1.00 82.75 73 THR A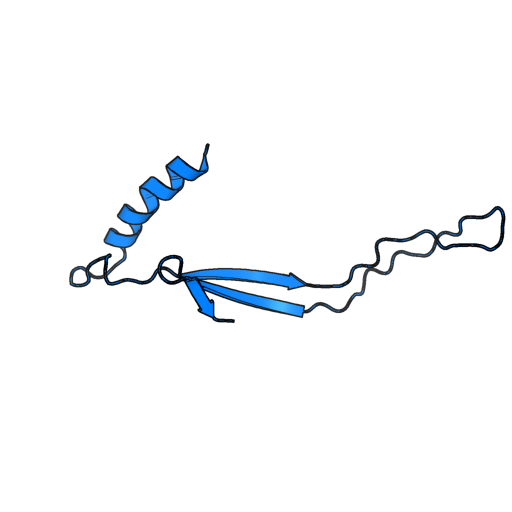 N 1
ATOM 616 C CA . THR A 1 73 ? 7.471 3.770 -12.501 1.00 82.75 73 THR A CA 1
ATOM 617 C C . THR A 1 73 ? 7.797 4.556 -13.767 1.00 82.75 73 THR A C 1
ATOM 619 O O . THR A 1 73 ? 7.818 5.785 -13.719 1.00 82.75 73 THR A O 1
ATOM 622 N N . ALA A 1 74 ? 8.105 3.869 -14.870 1.00 84.94 74 ALA A N 1
ATOM 623 C CA . ALA A 1 74 ? 8.513 4.512 -16.115 1.00 84.94 74 ALA A CA 1
ATOM 624 C C . ALA A 1 74 ? 7.308 4.965 -16.950 1.00 84.94 74 ALA A C 1
ATOM 626 O O . ALA A 1 74 ? 7.317 6.075 -17.478 1.00 84.94 74 ALA A O 1
ATOM 627 N N . THR A 1 75 ? 6.276 4.124 -17.044 1.00 86.25 75 THR A N 1
ATOM 628 C CA . THR A 1 75 ? 5.092 4.365 -17.881 1.00 86.25 75 THR A CA 1
ATOM 629 C C . THR A 1 75 ? 3.863 4.781 -17.077 1.00 86.25 75 THR A C 1
ATOM 631 O O . THR A 1 75 ? 2.993 5.467 -17.606 1.00 86.25 75 THR A O 1
ATOM 634 N N . GLY A 1 76 ? 3.806 4.435 -15.788 1.00 85.00 76 GLY A N 1
ATOM 635 C CA . GLY A 1 76 ? 2.613 4.611 -14.963 1.00 85.00 76 GLY A CA 1
ATOM 636 C C . GLY A 1 76 ? 1.555 3.530 -15.185 1.00 85.00 76 GLY A C 1
ATOM 637 O O . GLY A 1 76 ? 0.456 3.660 -14.650 1.00 85.00 76 GLY A O 1
ATOM 638 N N . ASP A 1 77 ? 1.879 2.478 -15.942 1.00 89.44 77 ASP A N 1
ATOM 639 C CA . ASP A 1 77 ? 0.990 1.337 -16.130 1.00 89.44 77 ASP A CA 1
ATOM 640 C C . ASP A 1 77 ? 0.778 0.597 -14.809 1.00 89.44 77 ASP A C 1
ATOM 642 O O . ASP A 1 77 ? 1.676 0.513 -13.961 1.00 89.44 77 ASP A O 1
ATOM 646 N N . THR A 1 78 ? -0.429 0.067 -14.638 1.00 87.06 78 THR A N 1
ATOM 647 C CA . THR A 1 78 ? -0.850 -0.621 -13.422 1.00 87.06 78 THR A CA 1
ATOM 648 C C . THR A 1 78 ? -1.415 -1.989 -13.755 1.00 87.06 78 THR A C 1
ATOM 650 O O . THR A 1 78 ? -2.296 -2.101 -14.607 1.00 87.06 78 THR A O 1
ATOM 653 N N . GLU A 1 79 ? -0.961 -3.004 -13.033 1.00 82.12 79 GLU A N 1
ATOM 654 C CA . GLU A 1 79 ? -1.534 -4.350 -13.049 1.00 82.12 79 GLU A CA 1
ATOM 655 C C . GLU A 1 79 ? -2.153 -4.637 -11.673 1.00 82.12 79 GLU A C 1
ATOM 657 O O . GLU A 1 79 ? -1.638 -4.174 -10.650 1.00 82.12 79 GLU A O 1
ATOM 662 N N . HIS A 1 80 ? -3.289 -5.336 -11.644 1.00 73.75 80 HIS A N 1
ATOM 663 C CA . HIS A 1 80 ? -4.068 -5.654 -10.439 1.00 73.75 80 HIS A CA 1
ATOM 664 C C . HIS A 1 80 ? -4.365 -7.151 -10.380 1.00 73.75 80 HIS A C 1
ATOM 666 O O . HIS A 1 80 ? -4.690 -7.708 -11.454 1.00 73.75 80 HIS A O 1
#

Sequence (80 aa):
MKYKKLLKKFEMEMIRTIPWNVSFKNVDVWFQDEARFAQQNTTTRLWATKGTRPRAVKQQQFEYAYLFGAVCTATGDTEH

Radius of gyration: 23.55 Å; chains: 1; bounding box: 57×24×53 Å

Secondary structure (DSSP, 8-state):
--HHHHHHHHHHHHHHHS-TTS-GGG---EEEEEEEEE------B---SSS--PBPP------EEEEEEEEETTT--EE-

Foldseek 3Di:
DVVVVVVVCVLVVVCVVDPPVDDPVNDWDKDKDKDKDWDQDPDQWDDDPDDDTDGHDRDPDTDIDMDIKIATPPPRDIDD

pLDDT: mean 83.76, std 9.17, range [53.09, 94.25]